Protein AF-A0A5C6S700-F1 (afdb_monomer)

InterPro domains:
  IPR004948 Nucleoside-triphosphatase, THEP1 type [PF03266] (6-125)
  IPR027417 P-loop containing nucleoside triphosphate hydrolase [G3DSA:3.40.50.300] (5-162)

Mean predicted aligned error: 3.63 Å

Secondary structure (DSSP, 8-state):
---SEEEEEE-TTS-HHHHHHHHHTT--SEEEEE--EETTEEEEEETTT--EEE-BPPHHHHTTS-GGGEEEETTEEEEHHHHHHHHHHHHHHHHS--SEEEEEEESTTGGGT-TTTTHHHHHHHHHHTT--SSEEEEEEEGGGHHHHHHHTT--S-EEEETTSPPP-

Organism: NCBI:txid1564516

Solvent-accessible surface area (backbone atoms only — not comparable to full-atom values): 9296 Å² total; per-residue (Å²): 134,83,60,47,34,31,38,40,32,38,64,86,94,71,49,64,58,57,55,49,50,56,64,52,56,90,57,74,56,33,20,22,39,41,64,44,72,55,97,90,38,36,26,39,32,34,50,67,79,65,49,72,42,78,26,44,50,51,73,74,52,49,77,69,50,57,73,87,45,51,43,76,55,94,94,45,41,25,37,38,65,44,40,53,50,49,27,50,44,37,50,55,31,45,74,37,87,18,59,32,32,33,43,54,81,47,44,80,41,45,80,68,64,31,70,49,37,70,33,55,59,55,40,52,54,38,43,72,72,66,71,35,44,57,28,39,37,40,29,33,39,49,94,42,41,72,58,50,32,59,76,68,68,60,83,67,63,44,80,37,47,76,94,50,79,76,84,134

Nearest PDB structures (foldseek):
  6hyu-assembly2_C  TM=4.845E-01  e=8.347E-02  Homo sapiens
  5vhh-assembly1_B  TM=4.580E-01  e=4.711E-02  Homo sapiens
  6hyt-assembly4_D  TM=4.764E-01  e=1.147E-01  Homo sapiens
  9dtr-assembly1_V  TM=4.418E-01  e=8.895E-02  Saccharomyces cerevisiae
  4d80-assembly1_B  TM=4.011E-01  e=1.222E-01  Metallosphaera sedula

Sequence (168 aa):
MQNKVVIFTAPVKTGKTEVLMEWARGRANLGGILAPDLDGQRHLLKLRDRSLQAFQLSEEALAKAPAEGVVSICKFNFRAETFADARKTLLEDSQGRFDWVVVDEIGKLELKGEGLEPAVSAVVDWYHSGHGHGRLMLVVREEKLPQVLEYFNITDYDTVRMGGPMPD

Foldseek 3Di:
DAAQEEEEEEAPPPCSLVVVVVVLVPDAQEAAWGFDQDPNFTWIAGSHVRDIGGFWADPVRVVVDDPVQWDDDPPTITGPVVLVVRLVRLQVSQQDQGLEYEDPDPADQVLVQHRSPPSVLVSLVCSVVVNGHHHYYYYYYPVCVVSVCVSSVPDTYHYDYPVGDDDD

Radius of gyration: 15.34 Å; Cα contacts (8 Å, |Δi|>4): 304; chains: 1; bounding box: 36×32×43 Å

pLDDT: mean 92.81, std 6.16, range [50.62, 98.62]

Structure (mmCIF, N/CA/C/O backbone):
data_AF-A0A5C6S700-F1
#
_entry.id   AF-A0A5C6S700-F1
#
loop_
_atom_site.group_PDB
_atom_site.id
_atom_site.type_symbol
_atom_site.label_atom_id
_atom_site.label_alt_id
_atom_site.label_comp_id
_atom_site.label_asym_id
_atom_site.label_entity_id
_atom_site.label_seq_id
_atom_site.pdbx_PDB_ins_code
_atom_site.Cartn_x
_atom_site.Cartn_y
_atom_site.Cartn_z
_atom_site.occupancy
_atom_site.B_iso_or_equiv
_atom_site.auth_seq_id
_atom_site.auth_comp_id
_atom_site.auth_asym_id
_atom_site.auth_atom_id
_atom_site.pdbx_PDB_model_num
ATOM 1 N N . MET A 1 1 ? -12.932 6.606 21.159 1.00 50.62 1 MET A N 1
ATOM 2 C CA . MET A 1 1 ? -13.160 6.296 19.730 1.00 50.62 1 MET A CA 1
ATOM 3 C C . MET A 1 1 ? -11.918 5.567 19.245 1.00 50.62 1 MET A C 1
ATOM 5 O O . MET A 1 1 ? -10.858 5.884 19.761 1.00 50.62 1 MET A O 1
ATOM 9 N N . GLN A 1 2 ? -12.035 4.548 18.389 1.00 65.00 2 GLN A N 1
ATOM 10 C CA . GLN A 1 2 ? -10.849 3.895 17.813 1.00 65.00 2 GLN A CA 1
ATOM 11 C C . GLN A 1 2 ? -10.348 4.701 16.617 1.00 65.00 2 GLN A C 1
ATOM 13 O O . GLN A 1 2 ? -11.165 5.197 15.835 1.00 65.00 2 GLN A O 1
ATOM 18 N N . ASN A 1 3 ? -9.028 4.786 16.467 1.00 81.25 3 ASN A N 1
ATOM 19 C CA . ASN A 1 3 ? -8.404 5.551 15.398 1.00 81.25 3 ASN A CA 1
ATOM 20 C C . ASN A 1 3 ? -8.631 4.871 14.046 1.00 81.25 3 ASN A C 1
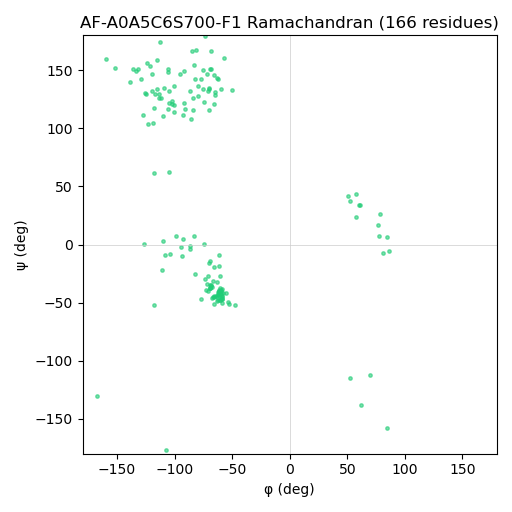ATOM 22 O O . ASN A 1 3 ? -8.493 3.647 13.897 1.00 81.25 3 ASN A O 1
ATOM 26 N N . LYS A 1 4 ? -9.012 5.682 13.053 1.00 91.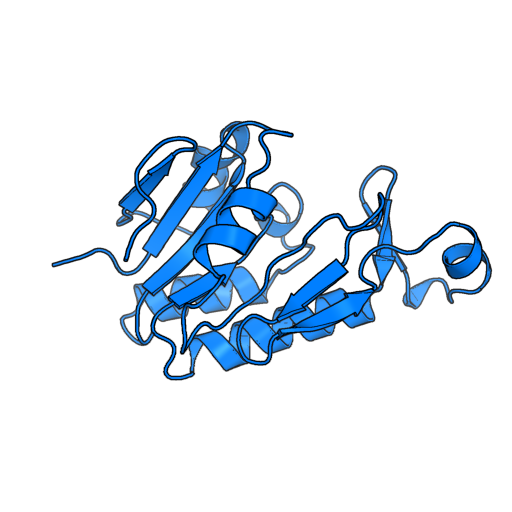56 4 LYS A N 1
ATOM 27 C CA . LYS A 1 4 ? -9.298 5.228 11.687 1.00 91.56 4 LYS A CA 1
ATOM 28 C C . LYS A 1 4 ? -8.040 4.814 10.937 1.00 91.56 4 LYS A C 1
ATOM 30 O O . LYS A 1 4 ? -8.142 3.960 10.066 1.00 91.56 4 LYS A O 1
ATOM 35 N N . VAL A 1 5 ? -6.890 5.379 11.293 1.00 96.25 5 VAL A N 1
ATOM 36 C CA . VAL A 1 5 ? -5.587 5.041 10.718 1.00 96.25 5 VAL A CA 1
ATOM 37 C C . VAL A 1 5 ? -4.798 4.191 11.709 1.00 96.25 5 VAL A C 1
ATOM 39 O O . VAL A 1 5 ? -4.700 4.506 12.895 1.00 96.25 5 VAL A O 1
ATOM 42 N N . VAL A 1 6 ? -4.232 3.098 11.213 1.00 96.75 6 VAL A N 1
ATOM 43 C CA . VAL A 1 6 ? -3.358 2.188 11.949 1.00 96.75 6 VAL A CA 1
ATOM 44 C C . VAL A 1 6 ? -2.052 2.063 11.198 1.00 96.75 6 VAL A C 1
ATOM 46 O O . VAL A 1 6 ? -2.040 1.763 10.008 1.00 96.75 6 VAL A O 1
ATOM 49 N N . ILE A 1 7 ? -0.942 2.252 11.896 1.00 96.19 7 ILE A N 1
ATOM 50 C CA . ILE A 1 7 ? 0.383 2.062 11.330 1.00 96.19 7 ILE A CA 1
ATOM 51 C C . ILE A 1 7 ? 0.924 0.712 11.772 1.00 96.19 7 ILE A C 1
ATOM 53 O O . ILE A 1 7 ? 1.207 0.509 12.954 1.00 96.19 7 ILE A O 1
ATOM 57 N N . PHE A 1 8 ? 1.111 -0.201 10.824 1.00 95.62 8 PHE A N 1
ATOM 58 C CA . PHE A 1 8 ? 1.871 -1.418 11.069 1.00 95.62 8 PHE A CA 1
ATOM 59 C C . PHE A 1 8 ? 3.338 -1.183 10.717 1.00 95.62 8 PHE A C 1
ATOM 61 O O . PHE A 1 8 ? 3.681 -0.908 9.567 1.00 95.62 8 PHE A O 1
ATOM 68 N N . THR A 1 9 ? 4.220 -1.280 11.710 1.00 93.00 9 THR A N 1
ATOM 69 C CA . THR A 1 9 ? 5.638 -0.958 11.546 1.00 93.00 9 THR A CA 1
ATOM 70 C C . THR A 1 9 ? 6.554 -2.063 12.051 1.00 93.00 9 THR A C 1
ATOM 72 O O . THR A 1 9 ? 6.292 -2.723 13.059 1.00 93.00 9 THR A O 1
ATOM 75 N N . ALA A 1 10 ? 7.654 -2.269 11.329 1.00 86.69 10 ALA A N 1
ATOM 76 C CA . ALA A 1 10 ? 8.707 -3.200 11.713 1.00 86.69 10 ALA A CA 1
ATOM 77 C C . ALA A 1 10 ? 10.033 -2.869 11.008 1.00 86.69 10 ALA A C 1
ATOM 79 O O . ALA A 1 10 ? 10.004 -2.266 9.918 1.00 86.69 10 ALA A O 1
ATOM 80 N N . PRO A 1 11 ? 11.170 -3.346 11.553 1.00 82.12 11 PRO A N 1
ATOM 81 C CA . PRO A 1 11 ? 12.457 -3.305 10.873 1.00 82.12 11 PRO A CA 1
ATOM 82 C C . PRO A 1 11 ? 12.426 -4.018 9.514 1.00 82.12 11 PRO A C 1
ATOM 84 O O . PRO A 1 11 ? 11.565 -4.856 9.224 1.00 82.12 11 PRO A O 1
ATOM 87 N N . VAL A 1 12 ? 13.399 -3.704 8.664 1.00 75.06 12 VAL A N 1
ATOM 88 C CA . VAL A 1 12 ? 13.557 -4.317 7.338 1.00 75.06 12 VAL A CA 1
ATOM 89 C C . VAL A 1 12 ? 13.807 -5.831 7.455 1.00 75.06 12 VAL A C 1
ATOM 91 O O . VAL A 1 12 ? 14.536 -6.271 8.337 1.00 75.06 12 VAL A O 1
ATOM 94 N N . LYS A 1 13 ? 13.238 -6.623 6.527 1.00 72.69 13 LYS A N 1
ATOM 95 C CA . LYS A 1 13 ? 13.401 -8.095 6.431 1.00 72.69 13 LYS A CA 1
ATOM 96 C C . LYS A 1 13 ? 12.932 -8.890 7.661 1.00 72.69 13 LYS A C 1
ATOM 98 O O . LYS A 1 13 ? 13.483 -9.937 7.971 1.00 72.69 13 LYS A O 1
ATOM 103 N N . THR A 1 14 ? 11.885 -8.423 8.331 1.00 76.25 14 THR A N 1
ATOM 104 C CA . THR A 1 14 ? 11.300 -9.099 9.505 1.00 76.25 14 THR A CA 1
ATOM 105 C C . THR A 1 14 ? 10.060 -9.943 9.192 1.00 76.25 14 THR A C 1
ATOM 107 O O . THR A 1 14 ? 9.406 -10.409 10.113 1.00 76.25 14 THR A O 1
ATOM 110 N N . GLY A 1 15 ? 9.707 -10.131 7.914 1.00 80.69 15 GLY A N 1
ATOM 111 C CA . GLY A 1 15 ? 8.520 -10.910 7.531 1.00 80.69 15 GLY A CA 1
ATOM 112 C C . GLY A 1 15 ? 7.190 -10.160 7.685 1.00 80.69 15 GLY A C 1
ATOM 113 O O . GLY A 1 15 ? 6.155 -10.787 7.864 1.00 80.69 15 GLY A O 1
ATOM 114 N N . LYS A 1 16 ? 7.180 -8.817 7.609 1.00 83.62 16 LYS A N 1
ATOM 115 C CA . LYS A 1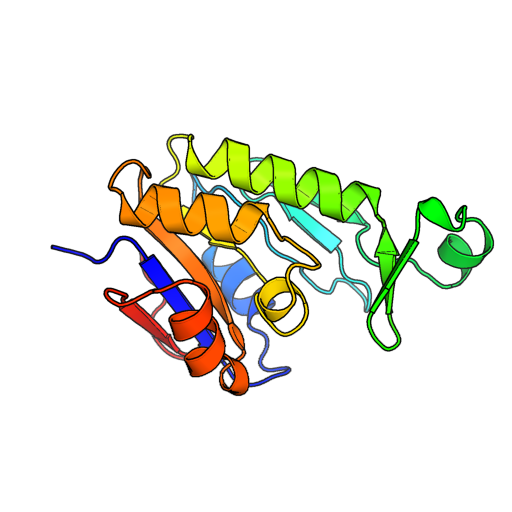 16 ? 5.943 -8.002 7.696 1.00 83.62 16 LYS A CA 1
ATOM 116 C C . LYS A 1 16 ? 4.827 -8.517 6.804 1.00 83.62 16 LYS A C 1
ATOM 118 O O . LYS A 1 16 ? 3.719 -8.740 7.279 1.00 83.62 16 LYS A O 1
ATOM 123 N N . THR A 1 17 ? 5.135 -8.709 5.528 1.00 83.50 17 THR A N 1
ATOM 124 C CA . THR A 1 17 ? 4.134 -9.156 4.569 1.00 83.50 17 THR A CA 1
ATOM 125 C C . THR A 1 17 ? 3.671 -10.578 4.874 1.00 83.50 17 THR A C 1
ATOM 127 O O . THR A 1 17 ? 2.500 -10.858 4.697 1.00 83.50 17 THR A O 1
ATOM 130 N N . GLU A 1 18 ? 4.514 -11.452 5.430 1.00 87.62 18 GLU A N 1
ATOM 131 C CA . GLU A 1 18 ? 4.100 -12.792 5.874 1.00 87.62 18 GLU A CA 1
ATOM 132 C C . GLU A 1 18 ? 3.111 -12.726 7.049 1.00 87.62 18 GLU A C 1
ATOM 134 O O . GLU A 1 18 ? 2.054 -13.352 7.005 1.00 87.62 18 GLU A O 1
ATOM 139 N N . VAL A 1 19 ? 3.386 -11.885 8.052 1.00 90.94 19 VAL A N 1
ATOM 140 C CA . VAL A 1 19 ? 2.454 -11.634 9.165 1.00 90.94 19 VAL A CA 1
ATOM 141 C C . VAL A 1 19 ? 1.138 -11.039 8.667 1.00 90.94 19 VAL A C 1
ATOM 143 O O . VAL A 1 19 ? 0.074 -11.441 9.129 1.00 90.94 19 VAL A O 1
ATOM 146 N N . LEU A 1 20 ? 1.185 -10.114 7.706 1.00 92.31 20 LEU A N 1
ATOM 147 C CA . LEU A 1 20 ? -0.016 -9.537 7.099 1.00 92.31 20 LEU A CA 1
ATOM 148 C C . LEU A 1 20 ? -0.788 -10.542 6.250 1.00 92.31 20 LEU A C 1
ATOM 150 O O . LEU A 1 20 ? -2.012 -10.494 6.236 1.00 92.31 20 LEU A O 1
ATOM 154 N N . MET A 1 21 ? -0.100 -11.449 5.560 1.00 92.12 21 MET A N 1
ATOM 155 C CA . MET A 1 21 ? -0.729 -12.531 4.808 1.00 92.12 21 MET A CA 1
ATOM 156 C C . MET A 1 21 ? -1.469 -13.480 5.749 1.00 92.12 21 MET A C 1
ATOM 158 O O . MET A 1 21 ? -2.617 -13.824 5.476 1.00 92.12 21 MET A O 1
ATOM 162 N N . GLU A 1 22 ? -0.850 -13.848 6.873 1.00 92.19 22 GLU A N 1
ATOM 163 C CA . GLU A 1 22 ? -1.478 -14.668 7.912 1.00 92.19 22 GLU A CA 1
ATOM 164 C C . GLU A 1 22 ? -2.640 -13.935 8.588 1.00 92.19 22 GLU A C 1
ATOM 166 O O . GLU A 1 22 ? -3.723 -14.490 8.735 1.00 92.19 22 GLU A O 1
ATOM 171 N N . TRP A 1 23 ? -2.464 -12.659 8.931 1.00 93.31 23 TRP A N 1
ATOM 172 C CA . TRP A 1 23 ? -3.540 -11.817 9.449 1.00 93.31 23 TRP A CA 1
ATOM 173 C C . TRP A 1 23 ? -4.694 -11.729 8.444 1.00 93.31 23 TRP A C 1
ATOM 175 O O . TRP A 1 23 ? -5.857 -11.915 8.790 1.00 93.31 23 TRP A O 1
ATOM 185 N N . ALA A 1 24 ? -4.409 -11.540 7.164 1.00 93.62 24 ALA A N 1
ATOM 186 C CA . ALA A 1 24 ? -5.448 -11.502 6.153 1.00 93.62 24 ALA A CA 1
ATOM 187 C C . ALA A 1 24 ? -6.088 -12.885 5.914 1.00 93.62 24 ALA A C 1
ATOM 189 O O . ALA A 1 24 ? -7.157 -12.951 5.302 1.00 93.62 24 ALA A O 1
ATOM 190 N N . ARG A 1 25 ? -5.473 -13.991 6.356 1.00 89.00 25 ARG A N 1
ATOM 191 C CA . ARG A 1 25 ? -5.950 -15.361 6.130 1.00 89.00 25 ARG A CA 1
ATOM 192 C C . ARG A 1 25 ? -7.216 -15.620 6.950 1.00 89.00 25 ARG A C 1
ATOM 194 O O . ARG A 1 25 ? -7.203 -15.610 8.172 1.00 89.00 25 ARG A O 1
ATOM 201 N N . GLY A 1 26 ? -8.333 -15.854 6.263 1.00 82.06 26 GLY A N 1
ATOM 202 C CA . GLY A 1 26 ? -9.630 -16.132 6.896 1.00 82.06 26 GLY A CA 1
ATOM 203 C C . GLY A 1 26 ? -10.451 -14.894 7.271 1.00 82.06 26 GLY A C 1
ATOM 204 O O . GLY A 1 26 ? -11.612 -15.039 7.645 1.00 82.06 26 GLY A O 1
ATOM 205 N N . ARG A 1 27 ? -9.904 -13.683 7.106 1.00 91.56 27 ARG A N 1
ATOM 206 C CA . ARG A 1 27 ? -10.675 -12.440 7.213 1.00 91.56 27 ARG A CA 1
ATOM 207 C C . ARG A 1 27 ? -11.452 -12.175 5.922 1.00 91.56 27 ARG A C 1
ATOM 209 O O . ARG A 1 27 ? -10.887 -12.191 4.822 1.00 91.56 27 ARG A O 1
ATOM 216 N N . ALA A 1 28 ? -12.750 -11.938 6.074 1.00 88.12 28 ALA A N 1
ATOM 217 C CA . ALA A 1 28 ? -13.609 -11.431 5.013 1.00 88.12 28 ALA A CA 1
ATOM 218 C C . ALA A 1 28 ? -13.526 -9.896 4.956 1.00 88.12 28 ALA A C 1
ATOM 220 O O . ALA A 1 28 ? -13.020 -9.264 5.875 1.00 88.12 28 ALA A O 1
ATOM 221 N N . ASN A 1 29 ? -14.032 -9.312 3.871 1.00 95.19 29 ASN A N 1
ATOM 222 C CA . ASN A 1 29 ? -14.231 -7.867 3.737 1.00 95.19 29 ASN A CA 1
ATOM 223 C C . ASN A 1 29 ? -12.969 -6.993 3.916 1.00 95.19 29 ASN A C 1
ATOM 225 O O . ASN A 1 29 ? -13.006 -5.934 4.543 1.00 95.19 29 ASN A O 1
ATOM 229 N N . LEU A 1 30 ? -11.856 -7.420 3.317 1.00 97.31 30 LEU A N 1
ATOM 230 C CA . LEU A 1 30 ? -10.619 -6.641 3.240 1.00 97.31 30 LEU A CA 1
ATOM 231 C C . LEU A 1 30 ? -10.486 -5.972 1.872 1.00 97.31 30 LEU A C 1
ATOM 233 O O . LEU A 1 30 ? -10.696 -6.624 0.856 1.00 97.31 30 LEU A O 1
ATOM 237 N N . GLY A 1 31 ? -10.078 -4.712 1.851 1.00 98.06 31 GLY A N 1
ATOM 238 C CA . GLY A 1 31 ? -9.677 -3.971 0.662 1.00 98.06 31 GLY A CA 1
ATOM 239 C C . GLY A 1 31 ? -8.187 -3.636 0.683 1.00 98.06 31 GLY A C 1
ATOM 240 O O . GLY A 1 31 ? -7.475 -3.864 1.665 1.00 98.06 31 GLY A O 1
ATOM 241 N N . GLY A 1 32 ? -7.708 -3.063 -0.410 1.00 98.00 32 GLY A N 1
ATOM 242 C CA . GLY A 1 32 ? -6.324 -2.663 -0.585 1.00 98.00 32 GLY A CA 1
ATOM 243 C C . GLY A 1 32 ? -5.426 -3.799 -1.065 1.00 98.00 32 GLY A C 1
ATOM 244 O O . GLY A 1 32 ? -5.874 -4.762 -1.696 1.00 98.00 32 GLY A O 1
ATOM 245 N N . ILE A 1 33 ? -4.129 -3.654 -0.813 1.00 97.69 33 ILE A N 1
ATOM 246 C CA . ILE A 1 33 ? -3.085 -4.454 -1.453 1.00 97.69 33 ILE A CA 1
ATOM 247 C C . ILE A 1 33 ? -2.021 -4.928 -0.463 1.00 97.69 33 ILE A C 1
ATOM 249 O O . ILE A 1 33 ? -1.694 -4.241 0.503 1.00 97.69 33 ILE A O 1
ATOM 253 N N . LEU A 1 34 ? -1.428 -6.080 -0.772 1.00 96.56 34 LEU A N 1
ATOM 254 C CA . LEU A 1 34 ? -0.160 -6.550 -0.215 1.00 96.56 34 LEU A CA 1
ATOM 255 C C . LEU A 1 34 ? 0.846 -6.776 -1.344 1.00 96.56 34 LEU A C 1
ATOM 257 O O . LEU A 1 34 ? 0.452 -7.074 -2.475 1.00 96.56 34 LEU A O 1
ATOM 261 N N . ALA A 1 35 ? 2.139 -6.680 -1.034 1.00 93.75 35 ALA A N 1
ATOM 262 C CA . ALA A 1 35 ? 3.208 -6.927 -1.999 1.00 93.75 35 ALA A CA 1
ATOM 263 C C . ALA A 1 35 ? 4.101 -8.121 -1.592 1.00 93.75 35 ALA A C 1
ATOM 265 O O . ALA A 1 35 ? 5.295 -7.924 -1.336 1.00 93.75 35 ALA A O 1
ATOM 266 N N . PRO A 1 36 ? 3.552 -9.352 -1.471 1.00 93.44 36 PRO A N 1
ATOM 267 C CA . PRO A 1 36 ? 4.317 -10.502 -1.000 1.00 93.44 36 PRO A CA 1
ATOM 268 C C . PRO A 1 36 ? 5.462 -10.853 -1.947 1.00 93.44 36 PRO A C 1
ATOM 270 O O . PRO A 1 36 ? 5.334 -10.791 -3.171 1.00 93.44 36 PRO A O 1
ATOM 273 N N . ASP A 1 37 ? 6.578 -11.267 -1.356 1.00 90.62 37 ASP A N 1
ATOM 274 C CA . ASP A 1 37 ? 7.648 -11.958 -2.062 1.00 90.62 37 ASP A CA 1
ATOM 275 C C . ASP A 1 37 ? 7.290 -13.448 -2.121 1.00 90.62 37 ASP A C 1
ATOM 277 O O . ASP A 1 37 ? 7.133 -14.090 -1.081 1.00 90.62 37 ASP A O 1
ATOM 281 N N . LEU A 1 38 ? 7.088 -13.963 -3.333 1.00 90.06 38 LEU A N 1
ATOM 282 C CA . LEU A 1 38 ? 6.813 -15.370 -3.603 1.00 90.06 38 LEU A CA 1
ATOM 283 C C . LEU A 1 38 ? 7.953 -15.890 -4.476 1.00 90.06 38 LEU A C 1
ATOM 285 O O . LEU A 1 38 ? 8.177 -15.378 -5.574 1.00 90.06 38 LEU A O 1
ATOM 289 N N . ASP A 1 39 ? 8.698 -16.864 -3.956 1.00 88.06 39 ASP A N 1
ATOM 290 C CA . ASP A 1 39 ? 9.851 -17.480 -4.623 1.00 88.06 39 ASP A CA 1
ATOM 291 C C . ASP A 1 39 ? 10.908 -16.471 -5.125 1.00 88.06 39 ASP A C 1
ATOM 293 O O . ASP A 1 39 ? 11.507 -16.635 -6.190 1.00 88.06 39 ASP A O 1
ATOM 297 N N . GLY A 1 40 ? 11.159 -15.404 -4.357 1.00 87.81 40 GLY A N 1
ATOM 298 C CA . GLY A 1 40 ? 12.156 -14.377 -4.679 1.00 87.81 40 GLY A CA 1
ATOM 299 C C . GLY A 1 40 ? 11.652 -13.284 -5.624 1.00 87.81 40 GLY A C 1
ATOM 300 O O . GLY A 1 40 ? 12.449 -12.451 -6.074 1.00 87.81 40 GLY A O 1
ATOM 301 N N . GLN A 1 41 ? 10.356 -13.279 -5.954 1.00 90.94 41 GLN A N 1
ATOM 302 C CA . GLN A 1 41 ? 9.732 -12.264 -6.796 1.00 90.94 41 GLN A CA 1
ATOM 303 C C . GLN A 1 41 ? 8.523 -11.633 -6.117 1.00 90.94 41 GLN A C 1
ATOM 305 O O . GLN A 1 41 ? 7.595 -12.303 -5.657 1.00 90.94 41 GLN A O 1
ATOM 310 N N . ARG A 1 42 ? 8.493 -10.298 -6.118 1.00 93.19 42 ARG A N 1
ATOM 311 C CA . ARG A 1 42 ? 7.342 -9.560 -5.604 1.00 93.19 42 ARG A CA 1
ATOM 312 C C . ARG A 1 42 ? 6.143 -9.696 -6.530 1.00 93.19 42 ARG A C 1
ATOM 314 O O . ARG A 1 42 ? 6.233 -9.455 -7.737 1.00 93.19 42 ARG A O 1
ATOM 321 N N . HIS A 1 43 ? 5.012 -9.997 -5.921 1.00 95.25 43 HIS A N 1
ATOM 322 C CA . HIS A 1 43 ? 3.698 -10.000 -6.540 1.00 95.25 43 HIS A CA 1
ATOM 323 C C . HIS A 1 43 ? 2.837 -8.919 -5.897 1.00 95.25 43 HIS A C 1
ATOM 325 O O . HIS A 1 43 ? 3.116 -8.493 -4.781 1.00 95.25 43 HIS A O 1
ATOM 331 N N . LEU A 1 44 ? 1.796 -8.473 -6.593 1.00 96.62 44 LEU A N 1
ATOM 332 C CA . LEU A 1 44 ? 0.752 -7.643 -6.007 1.00 96.62 44 LEU A CA 1
ATOM 333 C C . LEU A 1 44 ? -0.459 -8.532 -5.737 1.00 96.62 44 LEU A C 1
ATOM 335 O O . LEU A 1 44 ? -1.002 -9.138 -6.662 1.00 96.62 44 LEU A O 1
ATOM 339 N N . LEU A 1 45 ? -0.877 -8.595 -4.480 1.00 97.31 45 LEU A N 1
ATOM 340 C CA . LEU A 1 45 ? -2.095 -9.265 -4.050 1.00 97.31 45 LEU A CA 1
ATOM 341 C C . LEU A 1 45 ? -3.156 -8.213 -3.740 1.00 97.31 45 LEU A C 1
ATOM 343 O O . LEU A 1 45 ? -2.953 -7.392 -2.847 1.00 97.31 45 LEU A O 1
ATOM 347 N N . LYS A 1 46 ? -4.305 -8.271 -4.413 1.00 97.56 46 LYS A N 1
ATOM 348 C CA . LYS A 1 46 ? -5.486 -7.491 -4.027 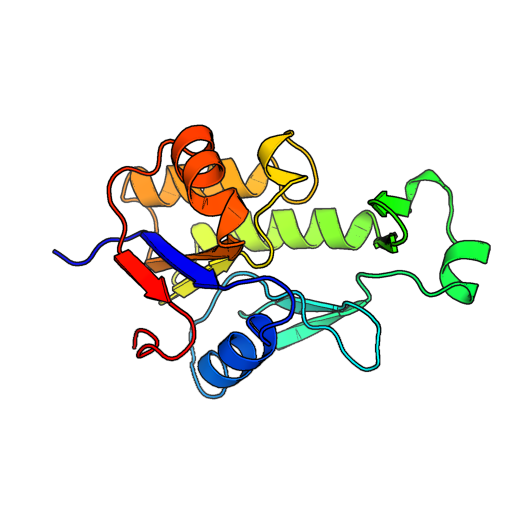1.00 97.56 46 LYS A CA 1
ATOM 349 C C . LYS A 1 46 ? -6.252 -8.240 -2.950 1.00 97.56 46 LYS A C 1
ATOM 351 O O . LYS A 1 46 ? -6.606 -9.405 -3.124 1.00 97.56 46 LYS A O 1
ATOM 356 N N . LEU A 1 47 ? -6.527 -7.589 -1.826 1.00 97.44 47 LEU A N 1
ATOM 357 C CA . LEU A 1 47 ? -7.163 -8.257 -0.689 1.00 97.44 47 LEU A CA 1
ATOM 358 C C . LEU A 1 47 ? -8.654 -8.545 -0.919 1.00 97.44 47 LEU A C 1
ATOM 360 O O . LEU A 1 47 ? -9.148 -9.562 -0.426 1.00 97.44 47 LEU A O 1
ATOM 364 N N . ARG A 1 48 ? -9.329 -7.713 -1.725 1.00 96.12 48 ARG A N 1
ATOM 365 C CA . ARG A 1 48 ? -10.777 -7.788 -1.991 1.00 96.12 48 ARG A CA 1
ATOM 366 C C . ARG A 1 48 ? -11.237 -9.082 -2.648 1.00 96.12 48 ARG A C 1
ATOM 368 O O .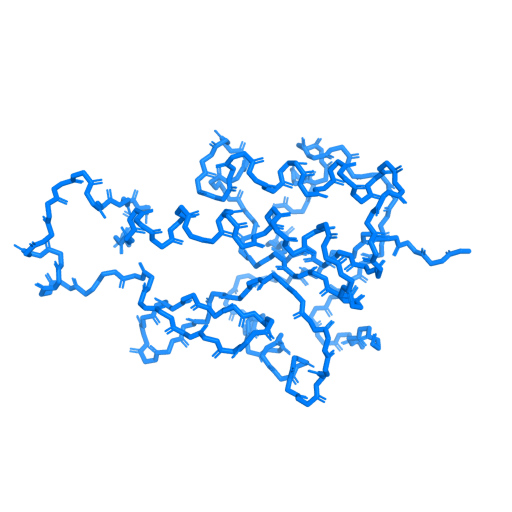 ARG A 1 48 ? -12.276 -9.624 -2.291 1.00 96.12 48 ARG A O 1
ATOM 375 N N . ASP A 1 49 ? -10.455 -9.576 -3.599 1.00 95.19 49 ASP A N 1
ATOM 376 C CA . ASP A 1 49 ? -10.774 -10.744 -4.425 1.00 95.19 49 ASP A CA 1
ATOM 377 C C . ASP A 1 49 ? -9.665 -11.804 -4.396 1.00 95.19 49 ASP A C 1
ATOM 379 O O . ASP A 1 49 ? -9.789 -12.850 -5.030 1.00 95.19 49 ASP A O 1
ATOM 383 N N . ARG A 1 50 ? -8.590 -11.550 -3.638 1.00 95.12 50 ARG A N 1
ATOM 384 C CA . ARG A 1 50 ? -7.393 -12.397 -3.559 1.00 95.12 50 ARG A CA 1
ATOM 385 C C . ARG A 1 50 ? -6.726 -12.621 -4.917 1.00 95.12 50 ARG A C 1
ATOM 387 O O . ARG A 1 50 ? -5.993 -13.595 -5.082 1.00 95.12 50 ARG A O 1
ATOM 394 N N . SER A 1 51 ? -6.941 -11.718 -5.877 1.00 96.31 51 SER A N 1
ATOM 395 C CA . SER A 1 51 ? -6.251 -11.769 -7.160 1.00 96.31 51 SER A CA 1
ATOM 396 C C . SER A 1 51 ? -4.780 -11.415 -6.986 1.00 96.31 51 SER A C 1
ATOM 398 O O . SER A 1 51 ? -4.411 -10.452 -6.310 1.00 96.31 51 SER A O 1
ATOM 400 N N . LEU A 1 52 ? -3.936 -12.233 -7.604 1.00 96.50 52 LEU A N 1
ATOM 401 C CA . LEU A 1 52 ? -2.492 -12.104 -7.565 1.00 96.50 52 LEU A CA 1
ATOM 402 C C . LEU A 1 52 ? -1.987 -11.796 -8.970 1.00 96.50 52 LEU A C 1
ATOM 404 O O . LEU A 1 52 ? -2.368 -12.461 -9.933 1.00 96.50 52 LEU A O 1
ATOM 408 N N . GLN A 1 53 ? -1.100 -10.817 -9.079 1.00 95.25 53 GLN 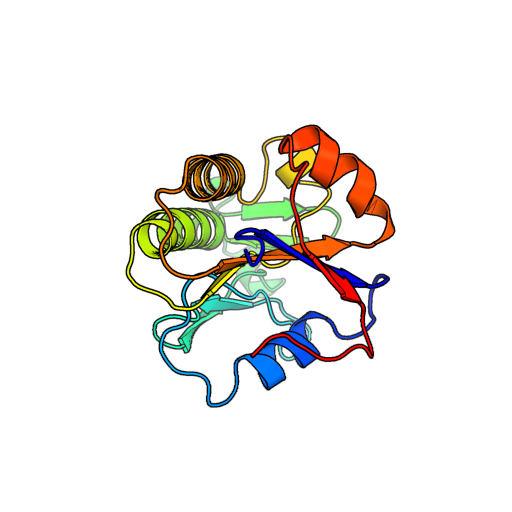A N 1
ATOM 409 C CA . GLN A 1 53 ? -0.443 -10.469 -10.334 1.00 95.25 53 GLN A CA 1
ATOM 410 C C . GLN A 1 53 ? 1.058 -10.296 -10.133 1.00 95.25 53 GLN A C 1
ATOM 412 O O . GLN A 1 53 ? 1.519 -9.880 -9.067 1.00 95.25 53 GLN A O 1
ATOM 417 N N . ALA A 1 54 ? 1.827 -10.599 -11.179 1.00 94.38 54 ALA A N 1
ATOM 418 C CA . ALA A 1 54 ? 3.253 -10.315 -11.194 1.00 94.38 54 ALA A CA 1
ATOM 419 C C . ALA A 1 54 ? 3.470 -8.810 -11.015 1.00 94.38 54 ALA A C 1
ATOM 421 O O . ALA A 1 54 ? 2.805 -8.004 -11.667 1.00 94.38 54 ALA A O 1
ATOM 422 N N . PHE A 1 55 ? 4.401 -8.435 -10.141 1.00 95.12 55 PHE A N 1
ATOM 423 C CA . PHE A 1 55 ? 4.712 -7.033 -9.886 1.00 95.12 55 PHE A CA 1
ATOM 424 C C . PHE A 1 55 ? 6.157 -6.718 -10.248 1.00 95.12 55 PHE A C 1
ATOM 426 O O . PHE A 1 55 ? 6.419 -5.814 -11.043 1.00 95.12 55 PHE A O 1
ATOM 433 N N . GLN A 1 56 ? 7.092 -7.503 -9.722 1.00 95.44 56 GLN A N 1
ATOM 434 C CA . GLN A 1 56 ? 8.484 -7.478 -10.143 1.00 95.44 56 GLN A CA 1
ATOM 435 C C . GLN A 1 56 ? 8.653 -8.221 -11.475 1.00 95.44 56 GLN A C 1
ATOM 437 O O . GLN A 1 56 ? 8.015 -9.240 -11.732 1.00 95.44 56 GLN A O 1
ATOM 442 N N . LEU A 1 57 ? 9.517 -7.696 -12.337 1.00 94.50 57 LEU A N 1
ATOM 443 C CA . LEU A 1 57 ? 9.949 -8.338 -13.572 1.00 94.50 57 LEU A CA 1
ATOM 444 C C . LEU A 1 57 ? 11.140 -9.257 -13.281 1.00 94.50 57 LEU A C 1
ATOM 446 O O . LEU A 1 57 ? 12.107 -8.833 -12.643 1.00 94.50 57 LEU A O 1
ATOM 450 N N . SER A 1 58 ? 11.086 -10.492 -13.787 1.00 92.69 58 SER A N 1
ATOM 451 C CA . SER A 1 58 ? 12.273 -11.344 -13.907 1.00 92.69 58 SER A CA 1
ATOM 452 C C . SER A 1 58 ? 13.230 -10.786 -14.966 1.00 92.69 58 SER A C 1
ATOM 454 O O . SER A 1 58 ? 12.843 -9.931 -15.768 1.00 92.69 58 SER A O 1
ATOM 456 N N . GLU A 1 59 ? 14.469 -11.277 -15.011 1.00 91.19 59 GLU A N 1
ATOM 457 C CA . GLU A 1 59 ? 15.436 -10.865 -16.038 1.00 91.19 59 GLU A CA 1
ATOM 458 C C . GLU A 1 59 ? 14.936 -11.196 -17.454 1.00 91.19 59 GLU A C 1
ATOM 460 O O . GLU A 1 59 ? 15.031 -10.369 -18.363 1.00 91.19 59 GLU A O 1
ATOM 465 N N . GLU A 1 60 ? 14.305 -12.358 -17.637 1.00 91.44 60 GLU A N 1
ATOM 466 C CA . GLU A 1 60 ? 13.736 -12.778 -18.921 1.00 91.44 60 GLU A CA 1
ATOM 467 C C . GLU A 1 60 ? 12.538 -11.919 -19.334 1.00 91.44 60 GLU A C 1
ATOM 469 O O . GLU A 1 60 ? 12.348 -11.648 -20.522 1.00 91.44 60 GLU A O 1
ATOM 474 N N . ALA A 1 61 ? 11.710 -11.508 -18.368 1.00 91.69 61 ALA A N 1
ATOM 475 C CA . ALA A 1 61 ? 10.581 -10.619 -18.617 1.00 91.69 61 ALA A CA 1
ATOM 476 C C . ALA A 1 61 ? 11.058 -9.195 -18.931 1.00 91.69 61 ALA A C 1
ATOM 478 O O . ALA A 1 61 ? 10.521 -8.562 -19.837 1.00 91.69 61 ALA A O 1
ATOM 479 N N . LEU A 1 62 ? 12.090 -8.716 -18.230 1.00 93.25 62 LEU A N 1
ATOM 480 C CA . LEU A 1 62 ? 12.702 -7.409 -18.450 1.00 93.25 62 LEU A CA 1
ATOM 481 C C . LEU A 1 62 ? 13.301 -7.294 -19.854 1.00 93.25 62 LEU A C 1
ATOM 483 O O . LEU A 1 62 ? 13.070 -6.295 -20.525 1.00 93.25 62 LEU A O 1
ATOM 487 N N . ALA A 1 63 ? 13.995 -8.331 -20.334 1.00 93.56 63 ALA A N 1
ATOM 488 C CA . ALA A 1 63 ? 14.582 -8.353 -21.677 1.00 93.56 63 ALA A CA 1
ATOM 489 C C . ALA A 1 63 ? 13.546 -8.225 -22.814 1.00 93.56 63 ALA A C 1
ATOM 491 O O . ALA A 1 63 ? 13.907 -7.911 -23.947 1.00 93.56 63 ALA A O 1
ATOM 492 N N . LYS A 1 64 ? 12.266 -8.485 -22.522 1.00 94.12 64 LYS A N 1
ATOM 493 C CA . LYS A 1 64 ? 11.145 -8.414 -23.472 1.00 94.12 64 LYS A CA 1
ATOM 494 C C . LYS A 1 64 ? 10.216 -7.227 -23.215 1.00 94.12 64 LYS A C 1
ATOM 496 O O . LYS A 1 64 ? 9.300 -7.005 -24.004 1.00 94.12 64 LYS A O 1
ATOM 501 N N . ALA A 1 65 ? 10.395 -6.514 -22.105 1.00 91.56 65 ALA A N 1
ATOM 502 C CA . ALA A 1 65 ? 9.511 -5.432 -21.714 1.00 91.56 65 ALA A CA 1
ATOM 503 C C . ALA A 1 65 ? 9.851 -4.154 -22.499 1.00 91.56 65 ALA A C 1
ATOM 505 O O . ALA A 1 65 ? 11.030 -3.816 -22.636 1.00 91.56 65 ALA A O 1
ATOM 506 N N . PRO A 1 66 ? 8.844 -3.417 -22.995 1.00 92.69 66 PRO A N 1
ATOM 507 C CA . PRO A 1 66 ? 9.075 -2.081 -23.524 1.00 92.69 66 PRO A CA 1
ATOM 508 C C . PRO A 1 66 ? 9.528 -1.152 -22.389 1.00 92.69 66 PRO A C 1
ATOM 510 O O . PRO A 1 66 ? 9.090 -1.312 -21.247 1.00 92.69 66 PRO A O 1
ATOM 513 N N . ALA A 1 67 ? 10.400 -0.186 -22.683 1.00 89.75 67 ALA A N 1
ATOM 514 C CA . ALA A 1 67 ? 11.018 0.666 -21.663 1.00 89.75 67 ALA A CA 1
ATOM 515 C C . ALA A 1 67 ? 9.977 1.442 -20.834 1.00 89.75 67 ALA A C 1
ATOM 517 O O . ALA A 1 67 ? 10.102 1.551 -19.618 1.00 89.75 67 ALA A O 1
ATOM 518 N N . GLU A 1 68 ? 8.909 1.914 -21.475 1.00 90.50 68 GLU A N 1
ATOM 519 C CA . GLU A 1 68 ? 7.776 2.601 -20.851 1.00 90.50 68 GLU A CA 1
ATOM 520 C C . GLU A 1 68 ? 6.949 1.709 -19.907 1.00 90.50 68 GLU A C 1
ATOM 522 O O . GLU A 1 68 ? 6.222 2.212 -19.053 1.00 90.50 68 GLU A O 1
ATOM 527 N N . GLY A 1 69 ? 7.068 0.384 -20.036 1.00 93.12 69 GLY A N 1
ATOM 528 C CA . GLY A 1 69 ? 6.398 -0.596 -19.183 1.00 93.12 69 GLY A CA 1
ATOM 529 C C . GLY A 1 69 ? 7.165 -0.932 -17.902 1.00 93.12 69 GLY A C 1
ATOM 530 O O . GLY A 1 69 ? 6.676 -1.732 -17.099 1.00 93.12 69 GLY A O 1
ATOM 531 N N . VAL A 1 70 ? 8.351 -0.348 -17.701 1.00 94.62 70 VAL A N 1
ATOM 532 C CA . VAL A 1 70 ? 9.271 -0.702 -16.617 1.00 94.62 70 VAL A CA 1
ATOM 533 C C . VAL A 1 70 ? 9.484 0.473 -15.667 1.00 94.62 70 VAL A C 1
ATOM 535 O O . VAL A 1 70 ? 9.851 1.572 -16.067 1.00 94.62 70 VAL A O 1
ATOM 538 N N . VAL A 1 71 ? 9.322 0.209 -14.372 1.00 91.75 71 VAL A N 1
ATOM 539 C CA . VAL A 1 71 ? 9.701 1.112 -13.282 1.00 91.75 71 VAL A CA 1
ATOM 540 C C . VAL A 1 71 ? 10.893 0.508 -12.548 1.00 91.75 71 VAL A C 1
ATOM 542 O O . VAL A 1 71 ? 10.766 -0.513 -11.871 1.00 91.75 71 VAL A O 1
ATOM 545 N N . SER A 1 72 ? 12.063 1.131 -12.675 1.00 90.88 72 SER A N 1
ATOM 546 C CA . SER A 1 72 ? 13.289 0.676 -12.012 1.00 90.88 72 SER A CA 1
ATOM 547 C C . SER A 1 72 ? 13.466 1.359 -10.658 1.00 90.88 72 SER A C 1
ATOM 549 O O . SER A 1 72 ? 13.561 2.581 -10.567 1.00 90.88 72 SER A O 1
ATOM 551 N N . ILE A 1 73 ? 13.548 0.563 -9.592 1.00 86.88 73 ILE A N 1
ATOM 552 C CA . ILE A 1 73 ? 13.734 1.034 -8.217 1.00 86.88 73 ILE A CA 1
ATOM 553 C C . ILE A 1 73 ? 14.921 0.296 -7.604 1.00 86.88 73 ILE A C 1
ATOM 555 O O . ILE A 1 73 ? 14.863 -0.899 -7.298 1.00 86.88 73 ILE A O 1
ATOM 559 N N . CYS A 1 74 ? 16.008 1.030 -7.366 1.00 84.06 74 CYS A N 1
ATOM 560 C CA . CYS A 1 74 ? 17.285 0.457 -6.942 1.00 84.06 74 CYS A CA 1
ATOM 561 C C . CYS A 1 74 ? 17.720 -0.667 -7.905 1.00 84.06 74 CYS A C 1
ATOM 563 O O . CYS A 1 74 ? 17.987 -0.400 -9.069 1.00 84.06 74 CYS A O 1
ATOM 565 N N . LYS A 1 75 ? 17.793 -1.913 -7.423 1.00 88.75 75 LYS A N 1
ATOM 566 C CA . LYS A 1 75 ? 18.186 -3.088 -8.214 1.00 88.75 75 LYS A CA 1
ATOM 567 C C . LYS A 1 75 ? 17.008 -3.861 -8.813 1.00 88.75 75 LYS A C 1
ATOM 569 O O . LYS A 1 75 ? 17.222 -4.884 -9.451 1.00 88.75 75 LYS A O 1
ATOM 574 N N . PHE A 1 76 ? 15.780 -3.442 -8.528 1.00 91.31 76 PHE A N 1
ATOM 575 C CA . PHE A 1 76 ? 14.573 -4.155 -8.923 1.00 91.31 76 PHE A CA 1
ATOM 576 C C . PHE A 1 76 ? 13.884 -3.430 -10.073 1.00 91.31 76 PHE A C 1
ATOM 578 O O . PHE A 1 76 ? 13.915 -2.203 -10.150 1.00 91.31 76 PHE A O 1
ATOM 585 N N . ASN A 1 77 ? 13.232 -4.201 -10.935 1.00 94.88 77 ASN A N 1
ATOM 586 C CA . ASN A 1 77 ? 12.442 -3.694 -12.046 1.00 94.88 77 ASN A CA 1
ATOM 587 C C . ASN A 1 77 ? 11.006 -4.159 -11.858 1.00 94.88 77 ASN A C 1
ATOM 589 O O . ASN A 1 77 ? 10.771 -5.330 -11.571 1.00 94.88 77 ASN A O 1
ATOM 593 N N . PHE A 1 78 ? 10.059 -3.244 -11.996 1.00 95.06 78 PHE A N 1
ATOM 594 C CA . PHE A 1 78 ? 8.645 -3.486 -11.755 1.00 95.06 78 PHE A CA 1
ATOM 595 C C . PHE A 1 78 ? 7.822 -3.139 -12.984 1.00 95.06 78 PHE A C 1
ATOM 597 O O . PHE A 1 78 ? 8.217 -2.313 -13.804 1.00 95.06 78 PHE A O 1
ATOM 604 N N . ARG A 1 79 ? 6.650 -3.753 -13.081 1.00 96.12 79 ARG A N 1
ATOM 605 C CA . ARG A 1 79 ? 5.654 -3.457 -14.106 1.00 96.12 79 ARG A CA 1
ATOM 606 C C . ARG A 1 79 ? 4.956 -2.134 -13.801 1.00 96.12 79 ARG A C 1
ATOM 608 O O . ARG A 1 79 ? 4.336 -1.984 -12.747 1.00 96.12 79 ARG A O 1
ATOM 615 N N . ALA A 1 80 ? 5.020 -1.188 -14.735 1.00 94.88 80 ALA A N 1
ATOM 616 C CA . ALA A 1 80 ? 4.319 0.093 -14.621 1.00 94.88 80 ALA A CA 1
ATOM 617 C C . ALA A 1 80 ? 2.791 -0.094 -14.542 1.00 94.88 80 ALA A C 1
ATOM 619 O O . ALA A 1 80 ? 2.120 0.565 -13.748 1.00 94.88 80 ALA A O 1
ATOM 620 N N . GLU A 1 81 ? 2.252 -1.045 -15.313 1.00 95.94 81 GLU A N 1
ATOM 621 C CA . GLU A 1 81 ? 0.831 -1.422 -15.297 1.00 95.94 81 GLU A CA 1
ATOM 622 C C . GLU A 1 81 ? 0.362 -1.875 -13.908 1.00 95.94 81 GLU A C 1
ATOM 624 O O . GLU A 1 81 ? -0.690 -1.443 -13.442 1.00 95.94 81 GLU A O 1
ATOM 629 N N . THR A 1 82 ? 1.175 -2.662 -13.200 1.00 96.00 82 THR A N 1
ATOM 630 C CA . THR A 1 82 ? 0.836 -3.167 -11.868 1.00 96.00 82 THR A CA 1
ATOM 631 C C . THR A 1 82 ? 0.815 -2.043 -10.836 1.00 96.00 82 THR A C 1
ATOM 633 O O . THR A 1 82 ? -0.037 -2.047 -9.954 1.00 96.00 82 THR A O 1
ATOM 636 N N . PHE A 1 83 ? 1.687 -1.035 -10.959 1.00 95.88 83 PHE A N 1
ATOM 637 C CA . PHE A 1 83 ? 1.587 0.181 -10.143 1.00 95.88 83 PHE A CA 1
ATOM 638 C C . PHE A 1 83 ? 0.289 0.946 -10.418 1.00 95.88 83 PHE A C 1
ATOM 640 O O . PHE A 1 83 ? -0.374 1.381 -9.478 1.00 95.88 83 PHE A O 1
ATOM 647 N N . ALA A 1 84 ? -0.084 1.121 -11.687 1.00 96.50 84 ALA A N 1
ATOM 648 C CA . ALA A 1 84 ? -1.317 1.820 -12.047 1.00 96.50 84 ALA A CA 1
ATOM 649 C C . ALA A 1 84 ? -2.557 1.093 -11.502 1.00 96.50 84 ALA A C 1
ATOM 651 O O . ALA A 1 84 ? -3.456 1.718 -10.937 1.00 96.50 84 ALA A O 1
ATOM 652 N N . ASP A 1 85 ? -2.575 -0.233 -11.611 1.00 97.44 85 ASP A N 1
ATOM 653 C CA . ASP A 1 85 ? -3.649 -1.071 -11.095 1.00 97.44 85 ASP A CA 1
ATOM 654 C C . ASP A 1 85 ? -3.690 -1.104 -9.555 1.00 97.44 85 ASP A C 1
ATOM 656 O O . ASP A 1 85 ? -4.770 -1.041 -8.964 1.00 97.44 85 ASP A O 1
ATOM 660 N N . ALA A 1 86 ? -2.530 -1.102 -8.891 1.00 97.38 86 ALA A N 1
ATOM 661 C CA . ALA A 1 86 ? -2.419 -0.947 -7.442 1.00 97.38 86 ALA A CA 1
ATOM 662 C C . ALA A 1 86 ? -3.037 0.377 -6.967 1.00 97.38 86 ALA A C 1
ATOM 664 O O . ALA A 1 86 ? -3.895 0.381 -6.086 1.00 97.38 86 ALA A O 1
ATOM 665 N N . ARG A 1 87 ? -2.666 1.497 -7.600 1.00 98.25 87 ARG A N 1
ATOM 666 C CA . ARG A 1 87 ? -3.219 2.828 -7.299 1.00 98.25 87 ARG A CA 1
ATOM 667 C C . ARG A 1 87 ? -4.729 2.872 -7.494 1.00 98.25 87 ARG A C 1
ATOM 669 O O . ARG A 1 87 ? -5.445 3.350 -6.620 1.00 98.25 87 ARG A O 1
ATOM 676 N N . LYS A 1 88 ? -5.218 2.347 -8.621 1.00 98.44 88 LYS A N 1
ATOM 677 C CA . LYS A 1 88 ? -6.654 2.259 -8.906 1.00 98.44 88 LYS A CA 1
ATOM 678 C C . LYS A 1 88 ? -7.386 1.446 -7.837 1.00 98.44 88 LYS A C 1
ATOM 680 O O . LYS A 1 88 ? -8.402 1.904 -7.327 1.00 98.44 88 LYS A O 1
ATOM 685 N N . THR A 1 89 ? -6.845 0.283 -7.474 1.00 98.44 89 THR A N 1
ATOM 686 C CA . THR A 1 89 ? -7.415 -0.590 -6.438 1.00 98.44 89 THR A CA 1
ATOM 687 C C . THR A 1 89 ? -7.503 0.136 -5.097 1.00 98.44 89 THR A C 1
ATOM 689 O O . THR A 1 89 ? -8.548 0.098 -4.462 1.00 98.44 89 THR A O 1
ATOM 692 N N . LEU A 1 90 ? -6.455 0.857 -4.689 1.00 98.50 90 LEU A N 1
ATOM 693 C CA . LEU A 1 90 ? -6.460 1.638 -3.448 1.00 98.50 90 LEU A CA 1
ATOM 694 C C . LEU A 1 90 ? -7.559 2.709 -3.425 1.00 98.50 90 LEU A C 1
ATOM 696 O O . LEU A 1 90 ? -8.283 2.828 -2.437 1.00 98.50 90 LEU A O 1
ATOM 700 N N . LEU A 1 91 ? -7.704 3.463 -4.517 1.00 98.62 91 LEU A N 1
ATOM 701 C CA . LEU A 1 91 ? -8.729 4.501 -4.636 1.00 98.62 91 LEU A CA 1
ATOM 702 C C . LEU A 1 91 ? -10.143 3.912 -4.583 1.00 98.62 91 LEU A C 1
ATOM 704 O O . LEU A 1 91 ? -10.970 4.392 -3.810 1.00 98.62 91 LEU A O 1
ATOM 708 N N . GLU A 1 92 ? -10.411 2.859 -5.357 1.00 98.44 92 GLU A N 1
ATOM 709 C CA . GLU A 1 92 ? -11.703 2.163 -5.343 1.00 98.44 92 GLU A CA 1
ATOM 710 C C . GLU A 1 92 ? -12.016 1.588 -3.958 1.00 98.44 92 GLU A C 1
ATOM 712 O O . GLU A 1 92 ? -13.108 1.797 -3.426 1.00 98.44 92 GLU A O 1
ATOM 717 N N . ASP A 1 93 ? -11.051 0.902 -3.347 1.00 98.44 93 ASP A N 1
ATOM 718 C CA . ASP A 1 93 ? -11.288 0.184 -2.102 1.00 98.44 93 ASP A CA 1
ATOM 719 C C . ASP A 1 93 ? -11.468 1.141 -0.916 1.00 98.44 93 ASP A C 1
ATOM 721 O O . ASP A 1 93 ? -12.313 0.893 -0.060 1.00 98.44 93 ASP A O 1
ATOM 725 N N . SER A 1 94 ? -10.781 2.289 -0.896 1.00 97.81 94 SER A N 1
ATOM 726 C CA . SER A 1 94 ? -10.997 3.332 0.124 1.00 97.81 94 SER A CA 1
ATOM 727 C C . SER A 1 94 ? -12.418 3.911 0.147 1.00 97.81 94 SER A C 1
ATOM 729 O O . SER A 1 94 ? -12.892 4.363 1.192 1.00 97.81 94 SER A O 1
ATOM 731 N N . GLN A 1 95 ? -13.110 3.884 -0.995 1.00 97.38 95 GLN A N 1
ATOM 732 C CA . GLN A 1 95 ? -14.500 4.330 -1.136 1.00 97.38 95 GLN A CA 1
ATOM 733 C C . GLN A 1 95 ? -15.499 3.174 -0.971 1.00 97.38 95 GLN A C 1
ATOM 735 O O . GLN A 1 95 ? -16.708 3.394 -0.873 1.00 97.38 95 GLN A O 1
ATOM 740 N N . GLY A 1 96 ? -14.998 1.938 -0.940 1.00 96.25 96 GLY A N 1
ATOM 741 C CA . GLY A 1 96 ? -15.771 0.732 -0.704 1.00 96.25 96 GLY A CA 1
ATOM 742 C C . GLY A 1 96 ? -16.196 0.565 0.755 1.00 96.25 96 GLY A C 1
ATOM 743 O O . GLY A 1 96 ? -15.894 1.365 1.641 1.00 96.25 96 GLY A O 1
ATOM 744 N N . ARG A 1 97 ? -16.918 -0.527 1.020 1.00 96.06 97 ARG A N 1
ATOM 745 C CA . ARG A 1 97 ? -17.362 -0.902 2.370 1.00 96.06 97 ARG A CA 1
ATOM 746 C C . ARG A 1 97 ? -16.529 -2.052 2.921 1.00 96.06 97 ARG A C 1
ATOM 748 O O . ARG A 1 97 ? -17.075 -3.113 3.198 1.00 96.06 97 ARG A O 1
ATOM 755 N N . PHE A 1 98 ? -15.232 -1.822 3.086 1.00 97.12 98 PHE A N 1
ATOM 756 C CA . PHE A 1 98 ? -14.316 -2.789 3.692 1.00 97.12 98 PHE A CA 1
ATOM 757 C C . PHE A 1 98 ? -14.122 -2.525 5.185 1.00 97.12 98 PHE A C 1
ATOM 759 O O . PHE A 1 98 ? -14.117 -1.372 5.620 1.00 97.12 98 PHE A O 1
ATOM 766 N N . ASP A 1 99 ? -13.936 -3.588 5.965 1.00 96.38 99 ASP A N 1
ATOM 767 C CA . ASP A 1 99 ? -13.614 -3.479 7.393 1.00 96.38 99 ASP A CA 1
ATOM 768 C C . ASP A 1 99 ? -12.201 -2.912 7.567 1.00 96.38 99 ASP A C 1
ATOM 770 O O . ASP A 1 99 ? -11.943 -2.099 8.458 1.00 9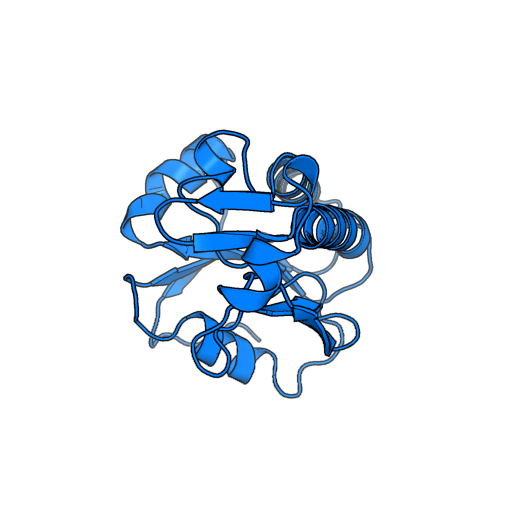6.38 99 ASP A O 1
ATOM 774 N N . TRP A 1 100 ? -11.316 -3.282 6.639 1.00 97.38 100 TRP A N 1
ATOM 775 C CA . TRP A 1 100 ? -9.949 -2.799 6.551 1.00 97.38 100 TRP A CA 1
ATOM 776 C C . TRP A 1 100 ? -9.549 -2.513 5.111 1.00 97.38 100 TRP A C 1
ATOM 778 O O . TRP A 1 100 ? -9.819 -3.323 4.229 1.00 97.38 100 TRP A O 1
ATOM 788 N N . VAL A 1 101 ? -8.824 -1.421 4.890 1.00 98.19 101 VAL A N 1
ATOM 789 C CA . VAL A 1 101 ? -8.059 -1.181 3.661 1.00 98.19 101 VAL A CA 1
ATOM 790 C C . VAL A 1 101 ? -6.581 -1.186 4.016 1.00 98.19 101 VAL A C 1
ATOM 792 O O . VAL A 1 101 ? -6.169 -0.464 4.921 1.00 98.19 101 VAL A O 1
ATOM 795 N N . VAL A 1 102 ? -5.781 -2.008 3.336 1.00 97.88 102 VAL A N 1
ATOM 796 C CA . VAL A 1 102 ? -4.340 -2.131 3.610 1.00 97.88 102 VAL A CA 1
ATOM 797 C C . VAL A 1 102 ? -3.517 -1.516 2.487 1.00 97.88 102 VAL A C 1
ATOM 799 O O . VAL A 1 102 ? -3.766 -1.764 1.307 1.00 97.88 102 VAL A O 1
ATOM 802 N N . VAL A 1 103 ? -2.504 -0.740 2.860 1.00 97.06 103 VAL A N 1
ATOM 803 C CA . VAL A 1 103 ? -1.494 -0.199 1.950 1.00 97.06 103 VAL A CA 1
ATOM 804 C C . VAL A 1 103 ? -0.135 -0.739 2.378 1.00 97.06 103 VAL A C 1
ATOM 806 O O . VAL A 1 103 ? 0.417 -0.306 3.392 1.00 97.06 103 VAL A O 1
ATOM 809 N N . ASP A 1 104 ? 0.389 -1.708 1.629 1.00 93.31 104 ASP A N 1
ATOM 810 C CA . ASP A 1 104 ? 1.703 -2.297 1.903 1.00 93.31 104 ASP A CA 1
ATOM 811 C C . ASP A 1 104 ? 2.863 -1.468 1.318 1.00 93.31 104 ASP A C 1
ATOM 813 O O . ASP A 1 104 ? 2.707 -0.768 0.320 1.00 93.31 104 ASP A O 1
ATOM 817 N N . GLU A 1 105 ? 4.046 -1.596 1.924 1.00 83.62 105 GLU A N 1
ATOM 818 C CA . GLU A 1 105 ? 5.327 -1.039 1.454 1.00 83.62 105 GLU A CA 1
ATOM 819 C C . GLU A 1 105 ? 5.418 0.494 1.315 1.00 83.62 105 GLU A C 1
ATOM 821 O O . GLU A 1 105 ? 6.196 0.992 0.501 1.00 83.62 105 GLU A O 1
ATOM 826 N N . ILE A 1 106 ? 4.742 1.265 2.174 1.00 91.12 106 ILE A N 1
ATOM 827 C CA . ILE A 1 106 ? 4.926 2.725 2.206 1.00 91.12 106 ILE A CA 1
ATOM 828 C C . ILE A 1 106 ? 6.345 3.059 2.665 1.00 91.12 106 ILE A C 1
ATOM 830 O O . ILE A 1 106 ? 6.784 2.709 3.773 1.00 91.12 106 ILE A O 1
ATOM 834 N N . GLY A 1 107 ? 7.082 3.773 1.815 1.00 87.50 107 GLY A N 1
ATOM 835 C CA . GLY A 1 107 ? 8.450 4.136 2.132 1.00 87.50 107 GLY A CA 1
ATOM 836 C C . GLY A 1 107 ? 9.044 5.192 1.215 1.00 87.50 107 GLY A C 1
ATOM 837 O O . GLY A 1 107 ? 8.513 6.280 1.039 1.00 87.50 107 GLY A O 1
ATOM 838 N N . LYS A 1 108 ? 10.247 4.908 0.708 1.00 89.44 108 LYS A N 1
ATOM 839 C CA . LYS A 1 108 ? 11.105 5.912 0.060 1.00 89.44 108 LYS A CA 1
ATOM 840 C C . LYS A 1 108 ? 10.494 6.511 -1.211 1.00 89.44 108 LYS A C 1
ATOM 842 O O . LYS A 1 108 ? 10.839 7.644 -1.527 1.00 89.44 108 LYS A O 1
ATOM 847 N N . LEU A 1 109 ? 9.701 5.744 -1.957 1.00 91.19 109 LEU A N 1
ATOM 848 C CA . LEU A 1 109 ? 9.113 6.210 -3.215 1.00 91.19 109 LEU A CA 1
ATOM 849 C C . LEU A 1 109 ? 7.930 7.125 -2.943 1.00 91.19 109 LEU A C 1
ATOM 851 O O . LEU A 1 109 ? 7.876 8.223 -3.479 1.00 91.19 109 LEU A O 1
ATOM 855 N N . GLU A 1 110 ? 7.049 6.710 -2.043 1.00 94.44 110 GLU A N 1
ATOM 856 C CA . GLU A 1 110 ? 5.846 7.457 -1.692 1.00 94.44 110 GLU A CA 1
ATOM 857 C C . GLU A 1 110 ? 6.227 8.816 -1.088 1.00 94.44 110 GLU A C 1
ATOM 859 O O . GLU A 1 110 ? 5.736 9.849 -1.523 1.00 94.44 110 GLU A O 1
ATOM 864 N N . LEU A 1 111 ? 7.257 8.853 -0.233 1.00 94.06 111 LEU A N 1
ATOM 865 C CA . LEU A 1 111 ? 7.835 10.099 0.301 1.00 94.06 111 LEU A CA 1
ATOM 866 C C . LEU A 1 111 ? 8.427 11.049 -0.763 1.00 94.06 111 LEU A C 1
ATOM 868 O O . LEU A 1 111 ? 8.827 12.166 -0.440 1.00 94.06 111 LEU A O 1
ATOM 872 N N . LYS A 1 112 ? 8.548 10.608 -2.018 1.00 93.94 112 LYS A N 1
ATOM 873 C CA . LYS A 1 112 ? 8.999 11.412 -3.163 1.00 93.94 112 LYS A CA 1
ATOM 874 C C . LYS A 1 112 ? 7.883 11.720 -4.163 1.00 93.94 112 LYS A C 1
ATOM 876 O O . LYS A 1 112 ? 8.170 12.328 -5.190 1.00 93.94 112 LYS A O 1
ATOM 881 N N . GLY A 1 113 ? 6.643 11.306 -3.905 1.00 93.31 113 GLY A N 1
ATOM 882 C CA . GLY A 1 113 ? 5.570 11.397 -4.898 1.00 93.31 113 GLY A CA 1
ATOM 883 C C . GLY A 1 113 ? 5.639 10.317 -5.987 1.00 93.31 113 GLY A C 1
ATOM 884 O O . GLY A 1 113 ? 5.031 10.475 -7.042 1.00 93.31 113 GLY A O 1
ATOM 885 N N . GLU A 1 114 ? 6.393 9.235 -5.767 1.00 92.94 114 GLU A N 1
ATOM 886 C CA . GLU A 1 114 ? 6.558 8.112 -6.699 1.00 92.94 114 GLU A CA 1
ATOM 887 C C . GLU A 1 114 ? 5.818 6.851 -6.195 1.00 92.94 114 GLU A C 1
ATOM 889 O O . GLU A 1 114 ? 5.158 6.854 -5.157 1.00 92.94 114 GLU A O 1
ATOM 894 N N . GLY A 1 115 ? 5.938 5.736 -6.927 1.00 93.12 115 GLY A N 1
ATOM 895 C CA . GLY A 1 115 ? 5.414 4.438 -6.493 1.00 93.12 115 GLY A CA 1
ATOM 896 C C . GLY A 1 115 ? 3.886 4.386 -6.496 1.00 93.12 115 GLY A C 1
ATOM 897 O O . GLY A 1 115 ? 3.268 4.383 -7.569 1.00 93.12 115 GLY A O 1
ATOM 898 N N . LEU A 1 116 ? 3.290 4.296 -5.305 1.00 95.62 116 LEU A N 1
ATOM 899 C CA . LEU A 1 116 ? 1.835 4.290 -5.108 1.00 95.62 116 LEU A CA 1
ATOM 900 C C . LEU A 1 116 ? 1.217 5.695 -5.000 1.00 95.62 116 LEU A C 1
ATOM 902 O O . LEU A 1 116 ? -0.007 5.823 -4.960 1.00 95.62 116 LEU A O 1
ATOM 906 N N . GLU A 1 117 ? 2.014 6.760 -5.017 1.00 96.62 117 GLU A N 1
ATOM 907 C CA . GLU A 1 117 ? 1.482 8.118 -5.155 1.00 96.62 117 GLU A CA 1
ATOM 908 C C . GLU A 1 117 ? 0.890 8.372 -6.557 1.00 96.62 117 GLU A C 1
ATOM 910 O O . GLU A 1 117 ? 1.314 7.757 -7.546 1.00 96.62 117 GLU A O 1
ATOM 915 N N . PRO A 1 118 ? -0.117 9.260 -6.685 1.00 97.25 118 PRO A N 1
ATOM 916 C CA . PRO A 1 118 ? -0.755 10.064 -5.631 1.00 97.25 118 PRO A CA 1
ATOM 917 C C . PRO A 1 118 ? -1.863 9.327 -4.845 1.00 97.25 118 PRO A C 1
ATOM 919 O O . PRO A 1 118 ? -2.619 9.944 -4.094 1.00 97.25 118 PRO A O 1
ATOM 922 N N . ALA A 1 119 ? -2.047 8.019 -5.067 1.00 98.25 119 ALA A N 1
ATOM 923 C CA . ALA A 1 119 ? -3.194 7.295 -4.521 1.00 98.25 119 ALA A CA 1
ATOM 924 C C . ALA A 1 119 ? -3.125 7.150 -2.998 1.00 98.25 119 ALA A C 1
ATOM 926 O O . ALA A 1 119 ? -4.156 7.261 -2.344 1.00 98.25 119 ALA A O 1
ATOM 927 N N . VAL A 1 120 ? -1.934 6.942 -2.428 1.00 98.00 120 VAL A N 1
ATOM 928 C CA . VAL A 1 120 ? -1.773 6.825 -0.969 1.00 98.00 120 VAL A CA 1
ATOM 929 C C . VAL A 1 120 ? -2.196 8.116 -0.274 1.00 98.00 120 VAL A C 1
ATOM 931 O O . VAL A 1 120 ? -3.023 8.042 0.632 1.00 98.00 120 VAL A O 1
ATOM 934 N N . SER A 1 121 ? -1.732 9.280 -0.745 1.00 97.88 121 SER A N 1
ATOM 935 C CA . SER A 1 121 ? -2.173 10.581 -0.217 1.00 97.88 121 SER A CA 1
ATOM 936 C C . SER A 1 121 ? -3.698 10.716 -0.240 1.00 97.88 121 SER A C 1
ATOM 938 O O . SER A 1 121 ? -4.315 10.991 0.786 1.00 97.88 121 SER A O 1
ATOM 940 N N . ALA A 1 122 ? -4.328 10.417 -1.381 1.00 98.12 122 ALA A N 1
ATOM 941 C CA . ALA A 1 122 ? -5.781 10.503 -1.524 1.00 98.12 122 ALA A CA 1
ATOM 942 C C . ALA A 1 122 ? -6.539 9.556 -0.574 1.00 98.12 122 ALA A C 1
ATOM 944 O O . ALA A 1 122 ? -7.564 9.938 -0.010 1.00 98.12 122 ALA A O 1
ATOM 945 N N . VAL A 1 123 ? -6.041 8.331 -0.375 1.00 98.25 123 VAL A N 1
ATOM 946 C CA . VAL A 1 123 ? -6.635 7.370 0.565 1.00 98.25 123 VAL A CA 1
ATOM 947 C C . VAL A 1 123 ? -6.485 7.852 2.006 1.00 98.25 123 VAL A C 1
ATOM 949 O O . VAL A 1 123 ? -7.452 7.805 2.764 1.00 98.25 123 VAL A O 1
ATOM 952 N N . VAL A 1 124 ? -5.306 8.338 2.398 1.00 97.38 124 VAL A N 1
ATOM 953 C CA . VAL A 1 124 ? -5.080 8.850 3.756 1.00 97.38 124 VAL A CA 1
ATOM 954 C C . VAL A 1 124 ? -6.002 10.037 4.048 1.00 97.38 124 VAL A C 1
ATOM 956 O O . VAL A 1 124 ? -6.716 10.017 5.053 1.00 97.38 124 VAL A O 1
ATOM 959 N N . ASP A 1 125 ? -6.085 11.006 3.135 1.00 96.62 125 ASP A N 1
ATOM 960 C CA . ASP A 1 125 ? -6.963 12.174 3.265 1.00 96.62 125 ASP A CA 1
ATOM 961 C C . ASP A 1 125 ? -8.445 11.787 3.368 1.00 96.62 125 ASP A C 1
ATOM 963 O O . ASP A 1 125 ? -9.205 12.380 4.144 1.00 96.62 125 ASP A O 1
ATOM 967 N N . TRP A 1 126 ? -8.869 10.759 2.627 1.00 96.81 126 TRP A N 1
ATOM 968 C CA . TRP A 1 126 ? -10.234 10.237 2.673 1.00 96.81 126 TRP A CA 1
ATOM 969 C C . TRP A 1 126 ? -10.605 9.682 4.055 1.00 96.81 126 TRP A C 1
ATOM 971 O O . TRP A 1 126 ? -11.690 9.965 4.578 1.00 96.81 126 T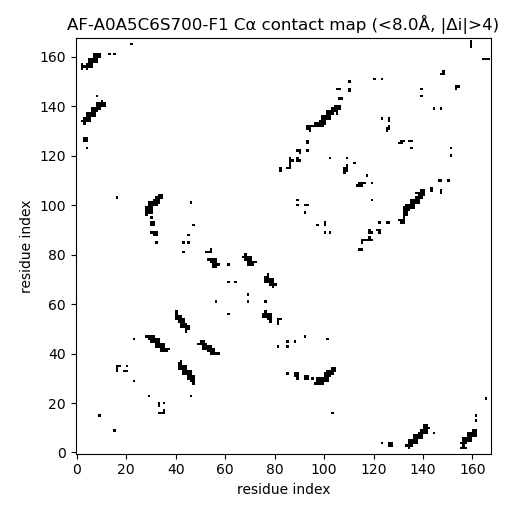RP A O 1
ATOM 981 N N . TYR A 1 127 ? -9.695 8.929 4.679 1.00 96.06 127 TYR A N 1
ATOM 982 C CA . TYR A 1 127 ? -9.889 8.392 6.028 1.00 96.06 127 TYR A CA 1
ATOM 983 C C . TYR A 1 127 ? -9.773 9.474 7.108 1.00 96.06 127 TYR A C 1
ATOM 985 O O . TYR A 1 127 ? -10.589 9.479 8.032 1.00 96.06 127 TYR A O 1
ATOM 993 N N . HIS A 1 128 ? -8.838 10.420 6.973 1.00 92.94 128 HIS A N 1
ATOM 994 C CA . HIS A 1 128 ? -8.722 11.579 7.867 1.00 92.94 128 HIS A CA 1
ATOM 995 C C . HIS A 1 128 ? -9.981 12.450 7.866 1.00 92.94 128 HIS A C 1
ATOM 997 O O . HIS A 1 128 ? -10.423 12.907 8.916 1.00 92.94 128 HIS A O 1
ATOM 1003 N N . SER A 1 129 ? -10.601 12.629 6.699 1.00 92.69 129 SER A N 1
ATOM 1004 C CA . SER A 1 129 ? -11.839 13.404 6.550 1.00 92.69 129 SER A CA 1
ATOM 1005 C C . SER A 1 129 ? -13.083 12.673 7.080 1.00 92.69 129 SER A C 1
ATOM 1007 O O . SER A 1 129 ? -14.191 13.193 6.984 1.00 92.69 129 SER A O 1
ATOM 1009 N N . GLY A 1 130 ? -12.929 11.457 7.618 1.00 92.12 130 GLY A N 1
ATOM 1010 C CA . GLY A 1 130 ? -14.019 10.666 8.188 1.00 92.12 130 GLY A CA 1
ATOM 1011 C C . GLY A 1 130 ? -14.916 9.967 7.162 1.00 92.12 130 GLY A C 1
ATOM 1012 O O . GLY A 1 130 ? -15.922 9.375 7.553 1.00 92.12 130 GLY A O 1
ATOM 1013 N N . HIS A 1 131 ? -14.567 9.995 5.872 1.00 94.25 131 HIS A N 1
ATOM 1014 C CA . HIS A 1 131 ? -15.371 9.375 4.814 1.00 94.25 131 HIS A CA 1
ATOM 1015 C C . HIS A 1 131 ? -15.119 7.866 4.661 1.00 94.25 131 HIS A C 1
ATOM 1017 O O . HIS A 1 131 ? -15.996 7.139 4.193 1.00 94.25 131 HIS A O 1
ATOM 1023 N N . GLY A 1 132 ? -13.938 7.380 5.058 1.00 93.62 132 GLY A N 1
ATOM 1024 C CA . GLY A 1 132 ? -13.562 5.969 4.947 1.00 93.62 132 GLY A CA 1
ATOM 1025 C C . GLY A 1 132 ? -14.417 5.026 5.808 1.00 93.62 132 GLY A C 1
ATOM 1026 O O . GLY A 1 132 ? -14.592 5.224 7.021 1.00 93.62 132 GLY A O 1
ATOM 1027 N N . HIS A 1 133 ? -14.911 3.946 5.195 1.00 95.31 133 HIS A N 1
ATOM 1028 C CA . HIS A 1 133 ? -15.500 2.830 5.935 1.00 95.31 133 HIS A CA 1
ATOM 1029 C C . HIS A 1 133 ? -14.405 1.983 6.600 1.00 95.31 133 HIS A C 1
ATOM 1031 O O . HIS A 1 133 ? -13.279 1.914 6.108 1.00 95.31 133 HIS A O 1
ATOM 1037 N N . GLY A 1 134 ? -14.724 1.363 7.740 1.00 95.19 134 GLY A N 1
ATOM 1038 C CA . GLY A 1 134 ? -13.755 0.533 8.457 1.00 95.19 134 GLY A CA 1
ATOM 1039 C C . GLY A 1 134 ? -12.526 1.320 8.920 1.00 95.19 134 GLY A C 1
ATOM 1040 O O . GLY A 1 134 ? -12.667 2.441 9.430 1.00 95.19 134 GLY A O 1
ATOM 1041 N N . ARG A 1 135 ? -11.341 0.721 8.768 1.00 96.25 135 ARG A N 1
ATOM 1042 C CA . ARG A 1 135 ? -10.037 1.268 9.178 1.00 96.25 135 ARG A CA 1
ATOM 1043 C C . ARG A 1 135 ? -9.000 1.151 8.054 1.00 96.25 135 ARG A C 1
ATOM 1045 O O . ARG A 1 135 ? -9.053 0.240 7.236 1.00 96.25 135 ARG A O 1
ATOM 1052 N N . LEU A 1 136 ? -8.041 2.065 8.030 1.00 97.81 136 LEU A N 1
ATOM 1053 C CA . LEU A 1 136 ? -6.916 2.086 7.101 1.00 97.81 136 LEU A CA 1
ATOM 1054 C C . LEU A 1 136 ? -5.664 1.576 7.812 1.00 97.81 136 LEU A C 1
ATOM 1056 O O . LEU A 1 136 ? -5.273 2.136 8.834 1.00 97.81 136 LEU A O 1
ATOM 1060 N N . MET A 1 137 ? -5.022 0.544 7.271 1.00 97.62 137 MET A N 1
ATOM 1061 C CA . MET A 1 137 ? -3.729 0.060 7.743 1.00 97.62 137 MET A CA 1
ATOM 1062 C C . MET A 1 137 ? -2.624 0.466 6.772 1.00 97.62 137 MET A C 1
ATOM 1064 O O . MET A 1 137 ? -2.590 0.020 5.627 1.00 97.62 137 MET A O 1
ATOM 1068 N N . LEU A 1 138 ? -1.693 1.280 7.253 1.00 97.12 138 LEU A N 1
ATOM 1069 C CA . LEU A 1 138 ? -0.501 1.692 6.525 1.00 97.12 138 LEU A CA 1
ATOM 1070 C C . LEU A 1 138 ? 0.686 0.867 7.008 1.00 97.12 138 LEU A C 1
ATOM 1072 O O . LEU A 1 138 ? 1.048 0.909 8.186 1.00 97.12 138 LEU A O 1
ATOM 1076 N N . VAL A 1 139 ? 1.310 0.121 6.104 1.00 95.38 139 VAL A N 1
ATOM 1077 C CA . VAL A 1 139 ? 2.484 -0.686 6.430 1.00 95.38 139 VAL A CA 1
ATOM 1078 C C . VAL A 1 139 ? 3.728 0.129 6.137 1.00 95.38 139 VAL A C 1
ATOM 1080 O O . VAL A 1 139 ? 4.064 0.409 4.987 1.00 95.38 139 VAL A O 1
ATOM 1083 N N . VAL A 1 140 ? 4.435 0.504 7.196 1.00 93.38 140 VAL A N 1
ATOM 1084 C CA . VAL A 1 140 ? 5.541 1.458 7.129 1.00 93.38 140 VAL A CA 1
ATOM 1085 C C . VAL A 1 140 ? 6.831 0.793 7.600 1.00 93.38 140 VAL A C 1
ATOM 1087 O O . VAL A 1 140 ? 6.855 -0.118 8.437 1.00 93.38 140 VAL A O 1
ATOM 1090 N N . ARG A 1 141 ? 7.962 1.187 7.015 1.00 87.12 141 ARG A N 1
ATOM 1091 C CA . ARG A 1 141 ? 9.282 0.800 7.536 1.00 87.12 141 ARG A CA 1
ATOM 1092 C C . ARG A 1 141 ? 9.597 1.610 8.782 1.00 87.12 141 ARG A C 1
ATOM 1094 O O . ARG A 1 141 ? 9.403 2.820 8.774 1.00 87.12 141 ARG A O 1
ATOM 1101 N N . GLU A 1 142 ? 10.081 0.959 9.835 1.00 89.38 142 GLU A N 1
ATOM 1102 C CA . GLU A 1 142 ? 10.279 1.613 11.132 1.00 89.38 142 GLU A CA 1
ATOM 1103 C C . GLU A 1 142 ? 11.163 2.860 11.038 1.00 89.38 142 GLU A C 1
ATOM 1105 O O . GLU A 1 142 ? 10.807 3.907 11.573 1.00 89.38 142 GLU A O 1
ATOM 1110 N N . GLU A 1 143 ? 12.238 2.805 10.253 1.00 91.00 143 GLU A N 1
ATOM 1111 C CA . GLU A 1 143 ? 13.138 3.938 10.035 1.00 91.00 143 GLU A CA 1
ATOM 1112 C C . GLU A 1 143 ? 12.519 5.091 9.225 1.00 91.00 143 GLU A C 1
ATOM 1114 O O . GLU A 1 143 ? 13.088 6.180 9.158 1.00 91.00 143 GLU A O 1
ATOM 1119 N N . LYS A 1 144 ? 11.378 4.845 8.571 1.00 92.50 144 LYS A N 1
ATOM 1120 C CA . LYS A 1 144 ? 10.630 5.813 7.758 1.00 92.50 144 LYS A CA 1
ATOM 1121 C C . LYS A 1 144 ? 9.387 6.341 8.449 1.00 92.50 144 LYS A C 1
ATOM 1123 O O . LYS A 1 144 ? 8.801 7.292 7.947 1.00 92.50 144 LYS A O 1
ATOM 1128 N N . LEU A 1 145 ? 9.019 5.780 9.599 1.00 94.19 145 LEU A N 1
ATOM 1129 C CA . LEU A 1 145 ? 7.797 6.147 10.298 1.00 94.19 145 LEU A CA 1
ATOM 1130 C C . LEU A 1 145 ? 7.674 7.662 10.541 1.00 94.19 145 LEU A C 1
ATOM 1132 O O . LEU A 1 145 ? 6.661 8.212 10.119 1.00 94.19 145 LEU A O 1
ATOM 1136 N N . PRO A 1 146 ? 8.675 8.375 11.103 1.00 95.88 146 PRO A N 1
ATOM 1137 C CA . PRO A 1 146 ? 8.536 9.815 11.337 1.00 95.88 146 PRO A CA 1
ATOM 1138 C C . PRO A 1 146 ? 8.283 10.610 10.050 1.00 95.88 146 PRO A C 1
ATOM 1140 O O . PRO A 1 146 ? 7.442 11.499 10.026 1.00 95.88 146 PRO A O 1
ATOM 1143 N N . GLN A 1 147 ? 8.968 10.238 8.965 1.00 97.31 147 GLN A N 1
ATOM 1144 C CA . GLN A 1 147 ? 8.866 10.904 7.664 1.00 97.31 147 GLN A CA 1
ATOM 1145 C C . GLN A 1 147 ? 7.507 10.656 7.008 1.00 97.31 147 GLN A C 1
ATOM 1147 O O . GLN A 1 147 ? 6.963 11.550 6.378 1.00 97.31 147 GLN A O 1
ATOM 1152 N N . VAL A 1 148 ? 6.960 9.447 7.158 1.00 96.69 148 VAL A N 1
ATOM 1153 C CA . VAL A 1 148 ? 5.629 9.090 6.649 1.00 96.69 148 VAL A CA 1
ATOM 1154 C C . VAL A 1 148 ? 4.546 9.846 7.410 1.00 96.69 148 VAL A C 1
ATOM 1156 O O . VAL A 1 148 ? 3.671 10.432 6.783 1.00 96.69 148 VAL A O 1
ATOM 1159 N N . LEU A 1 149 ? 4.623 9.895 8.742 1.00 96.56 149 LEU A N 1
ATOM 1160 C CA . LEU A 1 149 ? 3.660 10.652 9.548 1.00 96.56 149 LEU A CA 1
ATOM 1161 C C . LEU A 1 149 ? 3.658 12.139 9.176 1.00 96.56 149 LEU A C 1
ATOM 1163 O O . LEU A 1 149 ? 2.590 12.725 9.030 1.00 96.56 149 LEU A O 1
ATOM 1167 N N . GLU A 1 150 ? 4.840 12.726 8.978 1.00 97.56 150 GLU A N 1
ATOM 1168 C CA . GLU A 1 150 ? 4.990 14.119 8.550 1.00 97.56 150 GLU A CA 1
ATOM 1169 C C . GLU A 1 150 ? 4.452 14.347 7.130 1.00 97.56 150 GLU A C 1
ATOM 1171 O O . GLU A 1 150 ? 3.620 15.228 6.928 1.00 97.56 150 GLU A O 1
ATOM 1176 N N . TYR A 1 151 ? 4.877 13.534 6.157 1.00 97.50 151 TYR A N 1
ATOM 1177 C CA . TYR A 1 151 ? 4.503 13.690 4.747 1.00 97.50 151 TYR A CA 1
ATOM 1178 C C . TYR A 1 151 ? 2.989 13.600 4.526 1.00 97.50 151 TYR A C 1
ATOM 1180 O O . TYR A 1 151 ? 2.426 14.403 3.788 1.00 97.50 151 TYR A O 1
ATOM 1188 N N . PHE A 1 152 ? 2.327 12.657 5.201 1.00 96.19 152 PHE A N 1
ATOM 1189 C CA . PHE A 1 152 ? 0.880 12.446 5.097 1.00 96.19 152 PHE A CA 1
ATOM 1190 C C . PHE A 1 152 ? 0.063 13.200 6.155 1.00 96.19 152 PHE A C 1
ATOM 1192 O O . PHE A 1 152 ? -1.146 12.996 6.252 1.00 96.19 152 PHE A O 1
ATOM 1199 N N . ASN A 1 153 ? 0.706 14.036 6.978 1.00 95.81 153 ASN A N 1
ATOM 1200 C CA . ASN A 1 153 ? 0.068 14.775 8.069 1.00 95.81 153 ASN A CA 1
ATOM 1201 C C . ASN A 1 153 ? -0.793 13.884 9.000 1.00 95.81 153 ASN A C 1
ATOM 1203 O O . ASN A 1 153 ? -1.901 14.245 9.405 1.00 95.81 153 ASN A O 1
ATOM 1207 N N . ILE A 1 154 ? -0.294 12.688 9.330 1.00 95.12 154 ILE A N 1
ATOM 1208 C CA . ILE A 1 154 ? -0.984 11.720 10.192 1.00 95.12 154 ILE A CA 1
ATOM 1209 C C . ILE A 1 154 ? -0.662 12.049 11.649 1.00 95.12 154 ILE A C 1
ATOM 1211 O O . ILE A 1 154 ? 0.449 11.815 12.128 1.00 95.12 154 ILE A O 1
ATOM 1215 N N . THR A 1 155 ? -1.652 12.577 12.365 1.00 93.25 155 THR A N 1
ATOM 1216 C CA . THR A 1 155 ? -1.513 12.985 13.775 1.00 93.25 155 THR A CA 1
ATOM 1217 C C . THR A 1 155 ? -2.294 12.104 14.747 1.00 93.25 155 THR A C 1
ATOM 1219 O O . THR A 1 155 ? -1.917 12.023 15.914 1.00 93.25 155 THR A O 1
ATOM 1222 N N . ASP A 1 156 ? -3.322 11.397 14.270 1.00 92.38 156 ASP A N 1
ATOM 1223 C CA . ASP A 1 156 ? -4.163 10.506 15.071 1.00 92.38 156 ASP A CA 1
ATOM 1224 C C . ASP A 1 156 ? -4.146 9.084 14.494 1.00 92.38 156 ASP A C 1
ATOM 1226 O O . ASP A 1 156 ? -4.732 8.805 13.444 1.00 92.38 156 ASP A O 1
ATOM 1230 N N . TYR A 1 157 ? -3.408 8.185 15.148 1.00 95.19 157 TYR A N 1
ATOM 1231 C CA . TYR A 1 157 ? -3.182 6.825 14.665 1.00 95.19 157 TYR A CA 1
ATOM 1232 C C . TYR A 1 157 ? -2.931 5.840 15.806 1.00 95.19 157 TYR A C 1
ATOM 1234 O O . TYR A 1 157 ? -2.400 6.199 16.856 1.00 95.19 157 TYR A O 1
ATOM 1242 N N . ASP A 1 158 ? -3.279 4.576 15.579 1.00 95.38 158 ASP A N 1
ATOM 1243 C CA . ASP A 1 158 ? -2.796 3.467 16.406 1.00 95.38 158 ASP A CA 1
ATOM 1244 C C . ASP A 1 158 ? -1.512 2.892 15.800 1.00 95.38 158 ASP A C 1
ATOM 1246 O O . ASP A 1 158 ? -1.335 2.888 14.583 1.00 95.38 158 ASP A O 1
ATOM 1250 N N . THR A 1 159 ? -0.607 2.369 16.630 1.00 94.56 159 THR A N 1
ATOM 1251 C CA . THR A 1 159 ? 0.607 1.687 16.151 1.00 94.56 159 THR A CA 1
ATOM 1252 C C . THR A 1 159 ? 0.571 0.209 16.498 1.00 94.56 159 THR A C 1
ATOM 1254 O O . THR A 1 159 ? 0.415 -0.157 17.661 1.00 94.56 159 THR A O 1
ATOM 1257 N N . VAL A 1 160 ? 0.812 -0.636 15.502 1.00 94.19 160 VAL A N 1
ATOM 1258 C CA . VAL A 1 160 ? 1.029 -2.074 15.657 1.00 94.19 160 VAL A CA 1
ATOM 1259 C C . VAL A 1 160 ? 2.485 -2.361 15.316 1.00 94.19 160 VAL A C 1
ATOM 1261 O O . VAL A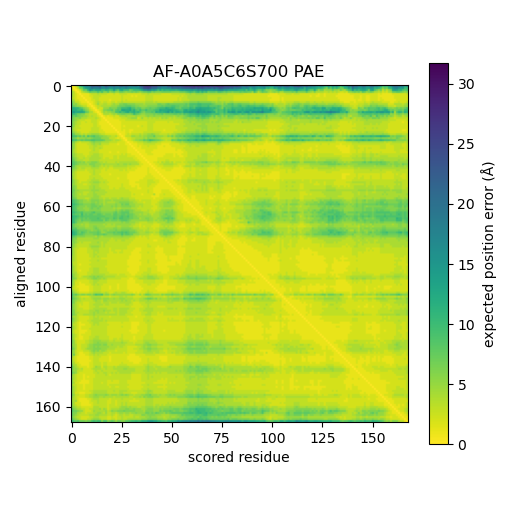 1 160 ? 2.982 -1.976 14.256 1.00 94.19 160 VAL A O 1
ATOM 1264 N N . ARG A 1 161 ? 3.194 -3.020 16.231 1.00 92.12 161 ARG A N 1
ATOM 1265 C CA . ARG A 1 161 ? 4.596 -3.412 16.045 1.00 92.12 161 ARG A CA 1
ATOM 1266 C C . ARG A 1 161 ? 4.688 -4.907 15.786 1.00 92.12 161 ARG A C 1
ATOM 1268 O O . ARG A 1 161 ? 3.869 -5.674 16.288 1.00 92.12 161 ARG A O 1
ATOM 1275 N N . MET A 1 162 ? 5.710 -5.320 15.043 1.00 87.69 162 MET A N 1
ATOM 1276 C CA . MET A 1 162 ? 6.037 -6.737 14.869 1.00 87.69 162 MET A CA 1
ATOM 1277 C C . MET A 1 162 ? 6.124 -7.464 16.221 1.00 87.69 162 MET A C 1
ATOM 1279 O O . MET A 1 162 ? 6.755 -6.966 17.152 1.00 87.69 162 MET A O 1
ATOM 1283 N N . GLY A 1 163 ? 5.483 -8.633 16.318 1.00 85.00 163 GLY A N 1
ATOM 1284 C CA . GLY A 1 163 ? 5.370 -9.418 17.556 1.00 85.00 163 GLY A CA 1
ATOM 1285 C C . GLY A 1 163 ? 4.278 -8.943 18.526 1.00 85.00 163 GLY A C 1
ATOM 1286 O O . GLY A 1 163 ? 4.009 -9.625 19.511 1.00 85.00 163 GLY A O 1
ATOM 1287 N N . GLY A 1 164 ? 3.639 -7.803 18.255 1.00 87.81 164 GLY A N 1
ATOM 1288 C CA . GLY A 1 164 ? 2.444 -7.354 18.961 1.00 87.81 164 GLY A CA 1
ATOM 1289 C C . GLY A 1 164 ? 1.163 -8.010 18.430 1.00 87.81 164 GLY A C 1
ATOM 1290 O O . GLY A 1 164 ? 1.178 -8.627 17.361 1.00 87.81 164 GLY A O 1
ATOM 1291 N N . PRO A 1 165 ? 0.040 -7.872 19.157 1.00 88.75 165 PRO A N 1
ATOM 1292 C CA . PRO A 1 165 ? -1.249 -8.347 18.677 1.00 88.75 165 PRO A CA 1
ATOM 1293 C C . PRO A 1 165 ? -1.666 -7.552 17.438 1.00 88.75 165 PRO A C 1
ATOM 1295 O O . PRO A 1 165 ? -1.666 -6.318 17.443 1.00 88.75 165 PRO A O 1
ATOM 1298 N N . MET A 1 166 ? -2.027 -8.270 16.378 1.00 91.06 166 MET A N 1
ATOM 1299 C CA . MET A 1 166 ? -2.662 -7.657 15.219 1.00 91.06 166 MET A CA 1
ATOM 1300 C C . MET A 1 166 ? -4.099 -7.253 15.570 1.00 91.06 166 MET A C 1
ATOM 1302 O O . MET A 1 166 ? -4.738 -7.945 16.363 1.00 91.06 166 MET A O 1
ATOM 1306 N N . PRO A 1 167 ? -4.617 -6.157 14.995 1.00 89.19 167 PRO A N 1
ATOM 1307 C CA . PRO A 1 167 ? -5.966 -5.703 15.286 1.00 89.19 167 PRO A CA 1
ATOM 1308 C C . PRO A 1 167 ? -6.995 -6.676 14.698 1.00 89.19 167 PRO A C 1
ATOM 1310 O O . PRO A 1 167 ? -6.718 -7.337 13.691 1.00 89.19 167 PRO A O 1
ATOM 1313 N N . ASP A 1 168 ? -8.159 -6.758 15.341 1.00 81.25 168 ASP A N 1
ATOM 1314 C CA . ASP A 1 168 ? -9.253 -7.646 14.931 1.00 81.25 168 ASP A CA 1
ATOM 1315 C C . ASP A 1 168 ? -9.763 -7.331 13.516 1.00 81.25 168 ASP A C 1
ATOM 1317 O O . ASP A 1 168 ? -10.046 -6.148 13.202 1.00 81.25 168 ASP A O 1
#